Protein AF-A0A2K3KW25-F1 (afdb_monomer_lite)

Radius of gyration: 28.99 Å; chains: 1; bounding box: 48×34×95 Å

pLDDT: mean 79.65, std 17.99, range [38.91, 97.75]

Sequence (99 aa):
ADNPAAAGPSTRPKRTKMEKDVSKTKRETTKILEAMMQQNNLLMHIMLEQQNYRNWLCDHVCPLLNIPHPPTNPPPHIPEFPQPENDPSSDASSPTVSP

Secondary structure (DSSP, 8-state):
-----------PPPPPHHHHHHHHHHHHHHHHHHHHHHHHHHHHHHHHHHHHHHHHIIIIIHHHHTPPPPPP-PPPP-PPPPPPP---TTS--------

Organism: Trifolium pratense (NCBI:txid57577)

Foldseek 3Di:
DDDDDDPDPDPPPDDDPVRVVVVVVVVVVVVVLVVVLVVVVVVVVVLVVVVVVLVCCQVPVCVVVVHDRDDDDDRDDDDDRDDDDPDPPDPPPDPPDDD

Structure (mmCIF, N/CA/C/O backbone):
data_AF-A0A2K3KW25-F1
#
_entry.id   AF-A0A2K3KW25-F1
#
loop_
_atom_site.group_PDB
_atom_site.id
_atom_site.type_symbol
_atom_site.label_atom_id
_atom_site.label_alt_id
_atom_site.label_comp_id
_atom_site.label_asym_id
_atom_site.label_entity_id
_atom_site.label_seq_id
_atom_site.pdbx_PDB_ins_code
_atom_site.Cartn_x
_atom_site.Cartn_y
_atom_site.Cartn_z
_atom_site.occupancy
_atom_site.B_iso_or_equiv
_atom_site.auth_seq_id
_atom_site.auth_comp_id
_atom_site.auth_asym_id
_atom_site.auth_atom_id
_atom_site.pdbx_PDB_model_num
ATOM 1 N N . ALA A 1 1 ? -0.068 19.731 -67.913 1.00 38.91 1 ALA A N 1
ATOM 2 C CA . ALA A 1 1 ? 1.323 19.341 -67.628 1.00 38.91 1 ALA A CA 1
ATOM 3 C C . ALA A 1 1 ? 1.354 18.850 -66.191 1.00 38.91 1 ALA A C 1
ATOM 5 O O . ALA A 1 1 ? 1.474 19.656 -65.280 1.00 38.91 1 ALA A O 1
ATOM 6 N N . ASP A 1 2 ? 1.103 17.554 -66.012 1.00 42.53 2 ASP A N 1
ATOM 7 C CA . ASP A 1 2 ? 1.192 16.867 -64.722 1.00 42.53 2 ASP A CA 1
ATOM 8 C C . ASP A 1 2 ? 2.643 16.452 -64.487 1.00 42.53 2 ASP A C 1
ATOM 10 O O . ASP A 1 2 ? 3.271 15.892 -65.386 1.00 42.53 2 ASP A O 1
ATOM 14 N N . ASN A 1 3 ? 3.173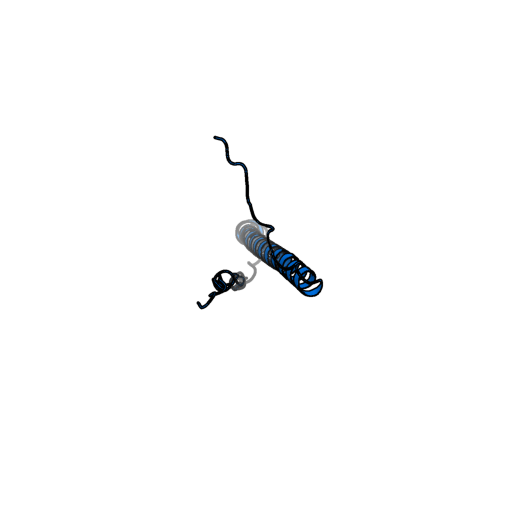 16.725 -63.296 1.00 46.66 3 ASN A N 1
ATOM 15 C CA . ASN A 1 3 ? 4.494 16.269 -62.878 1.00 46.66 3 ASN A CA 1
ATOM 16 C C . ASN A 1 3 ? 4.329 15.412 -61.610 1.00 46.66 3 ASN A C 1
ATOM 18 O O . ASN A 1 3 ? 3.968 15.960 -60.565 1.00 46.66 3 ASN A O 1
ATOM 22 N N . PRO A 1 4 ? 4.526 14.082 -61.674 1.00 56.84 4 PRO A N 1
ATOM 23 C CA . PRO A 1 4 ? 4.362 13.214 -60.522 1.00 56.84 4 PRO A CA 1
ATOM 24 C C . PRO A 1 4 ? 5.680 13.050 -59.750 1.00 56.84 4 PRO A C 1
ATOM 26 O O . PRO A 1 4 ? 6.735 12.825 -60.325 1.00 56.84 4 PRO A O 1
ATOM 29 N N . ALA A 1 5 ? 5.556 13.097 -58.423 1.00 57.16 5 ALA A N 1
ATOM 30 C CA . ALA A 1 5 ? 6.333 12.353 -57.428 1.00 57.16 5 ALA A CA 1
ATOM 31 C C . ALA A 1 5 ? 7.877 12.343 -57.512 1.00 57.16 5 ALA A C 1
ATOM 33 O O . ALA A 1 5 ? 8.486 11.613 -58.287 1.00 57.16 5 ALA A O 1
ATOM 34 N N . ALA A 1 6 ? 8.509 12.959 -56.509 1.00 45.25 6 ALA A N 1
ATOM 35 C CA . ALA A 1 6 ? 9.797 12.493 -55.996 1.00 45.25 6 ALA A CA 1
ATOM 36 C C . ALA A 1 6 ? 9.835 12.631 -54.465 1.00 45.25 6 ALA A C 1
ATOM 38 O O . ALA A 1 6 ? 10.477 13.518 -53.909 1.00 45.25 6 ALA A O 1
ATOM 39 N N . ALA A 1 7 ? 9.131 11.737 -53.766 1.00 56.47 7 ALA A N 1
ATOM 40 C CA . ALA A 1 7 ? 9.497 11.410 -52.393 1.00 56.47 7 ALA A CA 1
ATOM 41 C C . ALA A 1 7 ? 10.803 10.605 -52.468 1.00 56.47 7 ALA A C 1
ATOM 43 O O . ALA A 1 7 ? 10.797 9.430 -52.833 1.00 56.47 7 ALA A O 1
ATOM 44 N N . GLY A 1 8 ? 11.933 11.270 -52.220 1.00 52.91 8 GLY A N 1
ATOM 45 C CA . GLY A 1 8 ? 13.251 10.636 -52.218 1.00 52.91 8 GLY A CA 1
ATOM 46 C C . GLY A 1 8 ? 13.330 9.475 -51.213 1.00 52.91 8 GLY A C 1
ATOM 47 O O .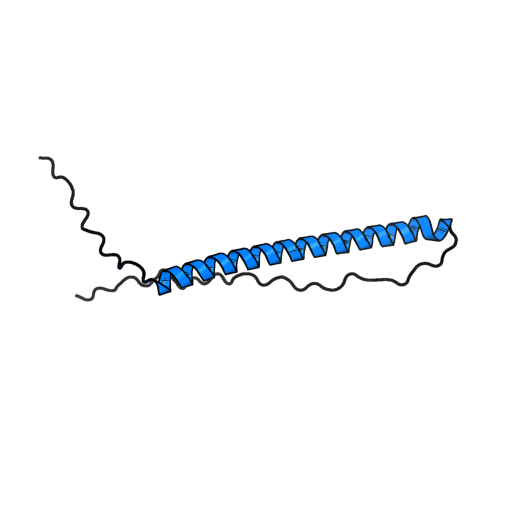 GLY A 1 8 ? 12.595 9.466 -50.219 1.00 52.91 8 GLY A O 1
ATOM 48 N N . PRO A 1 9 ? 14.203 8.477 -51.446 1.00 54.84 9 PRO A N 1
ATOM 49 C CA . PRO A 1 9 ? 14.329 7.324 -50.566 1.00 54.84 9 PRO A CA 1
ATOM 50 C C . PRO A 1 9 ? 14.706 7.784 -49.155 1.00 54.84 9 PRO A C 1
ATOM 52 O O . PRO A 1 9 ? 15.734 8.422 -48.947 1.00 54.84 9 PRO A O 1
ATOM 55 N N . SER A 1 10 ? 13.860 7.461 -48.175 1.00 56.50 10 SER A N 1
ATOM 56 C CA . SER A 1 10 ? 14.135 7.733 -46.765 1.00 56.50 10 SER A CA 1
ATOM 57 C C . SER A 1 10 ? 15.391 6.966 -46.337 1.00 56.50 10 SER A C 1
ATOM 59 O O . SER A 1 10 ? 15.371 5.745 -46.194 1.00 56.50 10 SER A O 1
ATOM 61 N N . THR A 1 11 ? 16.497 7.679 -46.131 1.00 58.66 11 THR A N 1
ATOM 62 C CA . THR A 1 11 ? 17.807 7.133 -45.737 1.00 58.66 11 THR A CA 1
ATOM 63 C C . THR A 1 11 ? 17.920 6.866 -44.235 1.00 58.66 11 THR A C 1
ATOM 65 O O . THR A 1 11 ? 19.023 6.865 -43.692 1.00 58.66 11 THR A O 1
ATOM 68 N N . ARG A 1 12 ? 16.809 6.628 -43.519 1.00 62.53 12 ARG A N 1
ATOM 69 C CA . ARG A 1 12 ? 16.877 6.353 -42.076 1.00 62.53 12 ARG A CA 1
ATOM 70 C C . ARG A 1 12 ? 17.700 5.072 -41.840 1.00 62.53 12 ARG A C 1
ATOM 72 O O . ARG A 1 12 ? 17.278 4.006 -42.302 1.00 62.53 12 ARG A O 1
ATOM 79 N N . PRO A 1 13 ? 18.832 5.133 -41.109 1.00 65.94 13 PRO A N 1
ATOM 80 C CA . PRO A 1 13 ? 19.626 3.949 -40.804 1.00 65.94 13 PRO A CA 1
ATOM 81 C C . PRO A 1 13 ? 18.762 2.887 -40.119 1.00 65.94 13 PRO A C 1
ATOM 83 O O . PRO A 1 13 ? 17.989 3.182 -39.202 1.00 65.94 13 PRO A O 1
ATOM 86 N N . LYS A 1 14 ? 18.857 1.635 -40.581 1.00 76.88 14 LYS A N 1
ATOM 87 C CA . LYS A 1 14 ? 18.155 0.517 -39.941 1.00 76.88 14 LYS A CA 1
ATOM 88 C C . LYS A 1 14 ? 18.710 0.362 -38.530 1.00 76.88 14 LYS A C 1
ATOM 90 O O . LYS A 1 14 ? 19.905 0.131 -38.377 1.00 76.88 14 LYS A O 1
ATOM 95 N N . ARG A 1 15 ? 17.832 0.444 -37.523 1.00 75.62 15 ARG A N 1
ATOM 96 C CA . ARG A 1 15 ? 18.233 0.278 -36.123 1.00 75.62 15 ARG A CA 1
ATOM 97 C C . ARG A 1 15 ? 19.036 -1.003 -35.922 1.00 75.62 15 ARG A C 1
ATOM 99 O O . ARG A 1 15 ? 18.615 -2.072 -36.391 1.00 75.62 15 ARG A O 1
ATOM 106 N N . THR A 1 16 ? 20.146 -0.893 -35.201 1.00 89.56 16 THR A N 1
ATOM 107 C CA . THR A 1 16 ? 21.006 -2.033 -34.875 1.00 89.56 16 THR A CA 1
ATOM 108 C C . THR A 1 16 ? 20.257 -3.030 -33.988 1.00 89.56 16 THR A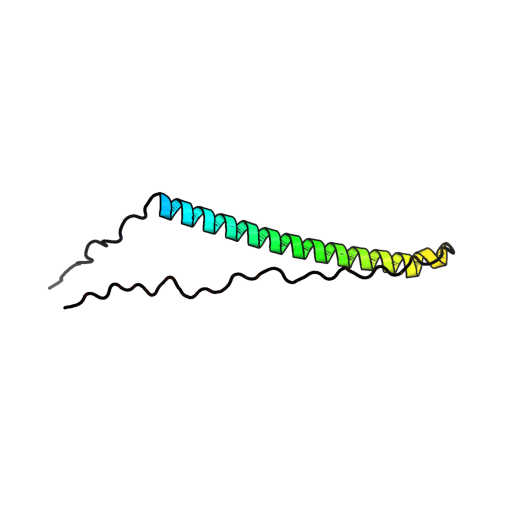 C 1
ATOM 110 O O . THR A 1 16 ? 19.247 -2.710 -33.352 1.00 89.56 16 THR A O 1
ATOM 113 N N . LYS A 1 17 ? 20.731 -4.279 -33.939 1.00 89.38 17 LYS A N 1
ATOM 114 C CA . LYS A 1 17 ? 20.163 -5.298 -33.045 1.00 89.38 17 LYS A CA 1
ATOM 115 C C . LYS A 1 17 ? 20.196 -4.832 -31.581 1.00 89.38 17 LYS A C 1
ATOM 117 O O . LYS A 1 17 ? 19.185 -4.945 -30.898 1.00 89.38 17 LYS A O 1
ATOM 122 N N . MET A 1 18 ? 21.300 -4.208 -31.169 1.00 93.12 18 MET A N 1
ATOM 123 C CA . MET A 1 18 ? 21.461 -3.616 -29.841 1.00 93.12 18 MET A CA 1
ATOM 124 C C . MET A 1 18 ? 20.423 -2.521 -29.561 1.00 93.12 18 MET A C 1
ATOM 126 O O . MET A 1 18 ? 19.761 -2.566 -28.532 1.00 93.12 18 MET A O 1
ATOM 130 N N . GLU A 1 19 ? 20.200 -1.583 -30.486 1.00 92.62 19 GLU A N 1
ATOM 131 C CA . GLU A 1 19 ? 19.187 -0.527 -30.312 1.00 92.62 19 GLU A CA 1
ATOM 132 C C . GLU A 1 19 ? 17.768 -1.092 -30.160 1.00 92.62 19 GLU A C 1
ATOM 134 O O . GLU A 1 19 ? 16.966 -0.582 -29.371 1.00 92.62 19 GLU A O 1
ATOM 139 N N . LYS A 1 20 ? 17.445 -2.159 -30.903 1.00 93.50 20 LYS A N 1
ATOM 140 C CA . LYS A 1 20 ? 16.157 -2.855 -30.774 1.00 93.50 20 LYS A CA 1
ATOM 141 C C . LYS A 1 20 ? 16.020 -3.523 -29.408 1.00 93.50 20 LYS A C 1
ATOM 143 O O . LYS A 1 20 ? 14.957 -3.418 -28.800 1.00 93.50 20 LYS A O 1
ATOM 148 N N . ASP A 1 21 ? 17.077 -4.175 -28.933 1.00 94.81 21 ASP A N 1
ATOM 149 C CA . ASP A 1 21 ? 17.073 -4.874 -27.648 1.00 94.81 21 ASP A CA 1
ATOM 150 C C . ASP A 1 21 ? 16.984 -3.883 -26.478 1.00 94.81 21 ASP A C 1
ATOM 152 O O . ASP A 1 21 ? 16.136 -4.058 -25.608 1.00 94.81 21 ASP A O 1
ATOM 156 N N . VAL A 1 22 ? 17.727 -2.771 -26.522 1.00 95.62 22 VAL A N 1
ATOM 157 C CA . VAL A 1 22 ? 17.606 -1.672 -25.547 1.00 95.62 22 VAL A CA 1
ATOM 158 C C . VAL A 1 22 ? 16.191 -1.091 -25.542 1.00 95.62 22 VAL A C 1
ATOM 160 O O . VAL A 1 22 ? 15.596 -0.919 -24.479 1.00 95.62 22 VAL A O 1
ATOM 163 N N . SER A 1 23 ? 15.605 -0.845 -26.720 1.00 92.62 23 SER A N 1
ATOM 164 C CA . SER A 1 23 ? 14.229 -0.332 -26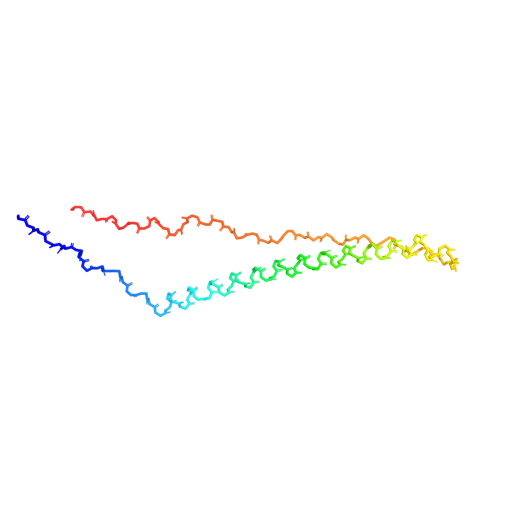.830 1.00 92.62 23 SER A CA 1
ATOM 165 C C . SER A 1 23 ? 13.198 -1.298 -26.238 1.00 92.62 23 SER A C 1
ATOM 167 O O . SER A 1 23 ? 12.219 -0.866 -25.625 1.00 92.62 23 SER A O 1
ATOM 169 N N . LYS A 1 24 ? 13.405 -2.608 -26.423 1.00 95.38 24 LYS A N 1
ATOM 170 C CA . LYS A 1 24 ? 12.552 -3.647 -25.840 1.00 95.38 24 LYS A CA 1
ATOM 171 C C . LYS A 1 24 ? 12.691 -3.666 -24.321 1.00 95.38 24 LYS A C 1
ATOM 173 O O . LYS A 1 24 ? 11.673 -3.601 -23.642 1.00 95.38 24 LYS A O 1
ATOM 178 N N . THR A 1 25 ? 13.917 -3.692 -23.799 1.00 96.06 25 THR A N 1
ATOM 179 C CA . THR A 1 25 ? 14.174 -3.663 -22.354 1.00 96.06 25 THR A CA 1
ATOM 180 C C . THR A 1 25 ? 13.551 -2.430 -21.712 1.00 96.06 25 THR A C 1
ATOM 182 O O . THR A 1 25 ? 12.807 -2.579 -20.753 1.00 96.06 25 THR A O 1
ATOM 185 N N . LYS A 1 26 ? 13.742 -1.235 -22.294 1.00 93.56 26 LYS A N 1
ATOM 186 C CA . LYS A 1 26 ? 13.114 0.004 -21.803 1.00 93.56 26 LYS A CA 1
ATOM 187 C C . LYS A 1 26 ? 11.596 -0.149 -21.675 1.00 93.56 26 LYS A C 1
ATOM 189 O O . LYS A 1 26 ? 11.038 0.183 -20.637 1.00 93.56 26 LYS A O 1
ATOM 194 N N . ARG A 1 27 ? 10.938 -0.693 -22.704 1.00 93.88 27 ARG A N 1
ATOM 195 C CA . ARG A 1 27 ? 9.483 -0.905 -22.704 1.00 93.88 27 ARG A CA 1
ATOM 196 C C . ARG A 1 27 ? 9.034 -1.880 -21.617 1.00 93.88 27 ARG A C 1
ATOM 198 O O . ARG A 1 27 ? 8.039 -1.612 -20.953 1.00 93.88 27 ARG A O 1
ATOM 205 N N . GLU A 1 28 ? 9.721 -3.008 -21.459 1.00 95.81 28 GLU A N 1
ATOM 206 C CA . GLU A 1 28 ? 9.357 -3.988 -20.430 1.00 95.81 28 GLU A CA 1
ATOM 207 C C . GLU A 1 28 ? 9.598 -3.436 -19.019 1.00 95.81 28 GLU A C 1
ATOM 209 O O . GLU A 1 28 ? 8.741 -3.598 -18.156 1.00 95.81 28 GLU A O 1
ATOM 214 N N . THR A 1 29 ? 10.687 -2.692 -18.800 1.00 94.81 29 THR A N 1
ATOM 215 C CA . THR A 1 29 ? 10.935 -2.005 -17.525 1.00 94.81 29 THR A CA 1
ATOM 216 C C . THR A 1 29 ? 9.832 -0.997 -17.199 1.00 94.81 29 THR A C 1
ATOM 218 O O . THR A 1 29 ? 9.359 -0.977 -16.066 1.00 94.81 29 THR A O 1
ATOM 221 N N . THR A 1 30 ? 9.362 -0.205 -18.172 1.00 90.31 30 THR A N 1
ATOM 222 C CA . THR A 1 30 ? 8.235 0.722 -17.959 1.00 90.31 30 THR A CA 1
ATOM 223 C C . THR A 1 30 ? 6.972 -0.011 -17.504 1.00 90.31 30 THR A C 1
ATOM 225 O O . THR A 1 30 ? 6.367 0.393 -16.517 1.00 90.31 30 THR A O 1
ATOM 228 N N . LYS A 1 31 ? 6.617 -1.133 -18.144 1.00 92.25 31 LYS A N 1
ATOM 229 C CA . LYS A 1 31 ? 5.454 -1.938 -17.729 1.00 92.25 31 LYS A CA 1
ATOM 230 C C . LYS A 1 31 ? 5.597 -2.488 -16.309 1.00 92.25 31 LYS A C 1
ATOM 232 O O . LYS A 1 31 ? 4.618 -2.544 -15.574 1.00 92.25 31 LYS A O 1
ATOM 237 N N . ILE A 1 32 ? 6.803 -2.915 -15.926 1.00 93.25 32 ILE A N 1
ATOM 238 C CA . ILE A 1 32 ? 7.067 -3.413 -14.569 1.00 93.25 32 ILE A CA 1
ATOM 239 C C . ILE A 1 32 ? 6.867 -2.289 -13.548 1.00 93.25 32 ILE A C 1
ATOM 241 O O . ILE A 1 32 ? 6.209 -2.510 -12.536 1.00 93.25 32 ILE A O 1
ATOM 245 N N . LEU A 1 33 ? 7.369 -1.082 -13.823 1.00 90.50 33 LEU A N 1
ATOM 246 C CA . LEU A 1 33 ? 7.176 0.073 -12.941 1.00 90.50 33 LEU A CA 1
ATOM 247 C C . LEU A 1 33 ? 5.693 0.444 -12.795 1.00 90.50 33 LEU A C 1
ATOM 249 O O . LEU A 1 33 ? 5.231 0.672 -11.679 1.00 90.50 33 LEU A O 1
ATOM 253 N N . GLU A 1 34 ? 4.929 0.435 -13.890 1.00 90.25 34 GLU A N 1
ATOM 254 C CA . GLU A 1 34 ? 3.476 0.650 -13.857 1.00 90.25 34 GLU A CA 1
ATOM 255 C C . GLU A 1 34 ? 2.763 -0.410 -13.002 1.00 90.25 34 GLU A C 1
ATOM 257 O O . GLU A 1 34 ? 1.925 -0.073 -12.164 1.00 90.25 34 GLU A O 1
ATOM 262 N N . ALA A 1 35 ? 3.128 -1.687 -13.161 1.00 91.62 35 ALA A N 1
ATOM 263 C CA . ALA A 1 35 ? 2.570 -2.777 -12.365 1.00 91.62 35 ALA A CA 1
ATOM 264 C C . ALA A 1 35 ? 2.917 -2.645 -10.871 1.00 91.62 35 ALA A C 1
ATOM 266 O O . ALA A 1 35 ? 2.060 -2.873 -10.017 1.00 91.62 35 ALA A O 1
ATOM 267 N N . MET A 1 36 ? 4.144 -2.228 -10.539 1.00 90.88 36 MET A N 1
ATOM 268 C CA . MET A 1 36 ? 4.555 -1.967 -9.155 1.00 90.88 36 MET A CA 1
ATOM 269 C C . MET A 1 36 ? 3.768 -0.806 -8.537 1.00 90.88 36 MET A C 1
ATOM 271 O O . MET A 1 36 ? 3.337 -0.900 -7.389 1.00 90.88 36 MET A O 1
ATOM 275 N N . MET A 1 37 ? 3.515 0.258 -9.301 1.00 88.31 37 MET A N 1
ATOM 276 C CA . MET A 1 37 ? 2.689 1.380 -8.850 1.00 88.31 37 MET A CA 1
ATOM 277 C C . MET A 1 37 ? 1.250 0.932 -8.549 1.00 88.31 37 MET A C 1
ATOM 279 O O . MET A 1 37 ? 0.699 1.265 -7.500 1.00 88.31 37 MET A O 1
ATOM 283 N N . GLN A 1 38 ? 0.655 0.115 -9.424 1.00 89.75 38 GLN A N 1
ATOM 284 C CA . GLN A 1 38 ? -0.671 -0.466 -9.191 1.00 89.75 38 GLN A CA 1
ATOM 285 C C . GLN A 1 38 ? -0.695 -1.370 -7.951 1.00 89.75 38 GLN A C 1
ATOM 287 O O . GLN A 1 38 ? -1.630 -1.293 -7.152 1.00 89.75 38 GLN A O 1
ATOM 292 N N . GLN A 1 39 ? 0.340 -2.193 -7.759 1.00 90.81 39 GLN A N 1
ATOM 293 C CA . GLN A 1 39 ? 0.457 -3.066 -6.592 1.00 90.81 39 GLN A CA 1
ATOM 294 C C . GLN A 1 39 ? 0.565 -2.267 -5.285 1.00 90.81 39 GLN A C 1
ATOM 296 O O . GLN A 1 39 ? -0.095 -2.616 -4.306 1.00 90.81 39 GLN A O 1
ATOM 301 N N . ASN A 1 40 ? 1.337 -1.178 -5.271 1.00 87.94 40 ASN A N 1
ATOM 302 C CA . ASN A 1 40 ? 1.439 -0.297 -4.107 1.00 87.94 40 ASN A CA 1
ATOM 303 C C . ASN A 1 40 ? 0.099 0.360 -3.760 1.00 87.94 40 ASN A C 1
ATOM 305 O O . ASN A 1 40 ? -0.274 0.400 -2.588 1.00 87.94 40 ASN A O 1
ATOM 309 N N . ASN A 1 41 ? -0.657 0.810 -4.765 1.00 87.12 41 ASN A N 1
ATOM 310 C CA . ASN A 1 41 ? -1.998 1.353 -4.546 1.00 87.12 41 ASN A CA 1
ATOM 311 C C . ASN A 1 41 ? -2.938 0.301 -3.946 1.00 87.12 41 ASN A C 1
ATOM 313 O O . ASN A 1 41 ? -3.642 0.580 -2.977 1.00 87.12 41 ASN A O 1
ATOM 317 N N . LEU A 1 42 ? -2.920 -0.928 -4.472 1.00 91.94 42 LEU A N 1
ATOM 318 C CA . LEU A 1 42 ? -3.723 -2.022 -3.926 1.00 91.94 42 LEU A CA 1
ATOM 319 C C . LEU A 1 42 ? -3.360 -2.311 -2.463 1.00 91.94 42 LEU A C 1
ATOM 321 O O . LEU A 1 42 ? -4.249 -2.466 -1.627 1.00 91.94 42 LEU A O 1
ATOM 325 N N . LEU A 1 43 ? -2.066 -2.345 -2.140 1.00 89.94 43 LEU A N 1
ATOM 326 C CA . LEU A 1 43 ? -1.607 -2.548 -0.770 1.00 89.94 43 LEU A CA 1
ATOM 327 C C . LEU A 1 43 ? -2.110 -1.435 0.161 1.00 89.94 43 LEU A C 1
ATOM 329 O O . LEU A 1 43 ? -2.602 -1.731 1.248 1.00 89.94 43 LEU A O 1
ATOM 333 N N . MET A 1 44 ? -2.059 -0.175 -0.282 1.00 88.00 44 MET A N 1
ATOM 334 C CA . MET A 1 44 ? -2.586 0.966 0.472 1.00 88.00 44 MET A CA 1
ATOM 335 C C . MET A 1 44 ? -4.092 0.829 0.742 1.00 88.00 44 MET A C 1
ATOM 337 O O . MET A 1 44 ? -4.535 1.059 1.869 1.00 88.00 44 MET A O 1
ATOM 341 N N . HIS A 1 45 ? -4.872 0.402 -0.256 1.00 90.38 45 HIS A N 1
ATOM 342 C CA . HIS A 1 45 ? -6.303 0.140 -0.086 1.00 90.38 45 HIS A CA 1
ATOM 343 C C . HIS A 1 45 ? -6.569 -0.96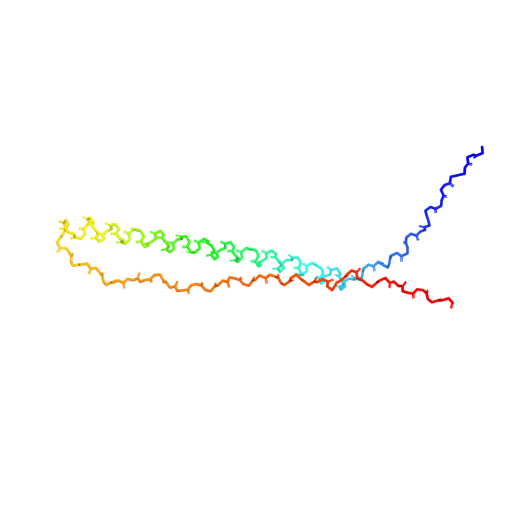3 0.939 1.00 90.38 45 HIS A C 1
ATOM 345 O O . HIS A 1 45 ? -7.348 -0.750 1.867 1.00 90.38 45 HIS A O 1
ATOM 351 N N . ILE A 1 46 ? -5.872 -2.098 0.831 1.00 92.75 46 ILE A N 1
ATOM 352 C CA . ILE A 1 46 ? -6.002 -3.210 1.783 1.00 92.75 46 ILE A CA 1
ATOM 353 C C . ILE A 1 46 ? -5.683 -2.729 3.199 1.00 92.75 46 ILE A C 1
ATOM 355 O O . ILE A 1 46 ? -6.425 -3.017 4.133 1.00 92.75 46 ILE A O 1
ATOM 359 N N . MET A 1 47 ? -4.606 -1.964 3.374 1.00 90.44 47 MET A N 1
ATOM 360 C CA . MET A 1 47 ? -4.234 -1.436 4.683 1.00 90.44 47 MET A CA 1
ATOM 361 C C . MET A 1 47 ? -5.323 -0.534 5.271 1.00 90.44 47 MET A C 1
ATOM 363 O O . MET A 1 47 ? -5.640 -0.665 6.451 1.00 90.44 47 MET A O 1
ATOM 367 N N . LEU A 1 48 ? -5.932 0.341 4.466 1.00 91.12 48 LEU A N 1
ATOM 368 C CA . LEU A 1 48 ? -7.035 1.191 4.915 1.00 91.12 48 LEU A CA 1
ATOM 369 C C . LEU A 1 48 ? -8.282 0.373 5.287 1.00 91.12 48 LEU A C 1
ATOM 371 O O . LEU A 1 48 ? -8.907 0.633 6.315 1.00 91.12 48 LEU A O 1
ATOM 375 N N . GLU A 1 49 ? -8.624 -0.643 4.495 1.00 94.19 49 GLU A N 1
ATOM 376 C CA . GLU A 1 49 ? -9.728 -1.557 4.802 1.00 94.19 49 GLU A CA 1
ATOM 377 C C . GLU A 1 49 ? -9.503 -2.290 6.128 1.00 94.19 49 GLU A C 1
ATOM 379 O O . GLU A 1 49 ? -10.405 -2.337 6.965 1.00 94.19 49 GLU A O 1
ATOM 384 N N . GLN A 1 50 ? -8.288 -2.792 6.370 1.00 93.19 50 GLN A N 1
ATOM 385 C CA . GLN A 1 50 ? -7.946 -3.440 7.639 1.00 93.19 50 GLN A CA 1
ATOM 386 C C . GLN A 1 50 ? -8.104 -2.494 8.833 1.00 93.19 50 GLN A C 1
ATOM 388 O O . GLN A 1 50 ? -8.590 -2.907 9.887 1.00 93.19 50 GLN A O 1
ATOM 393 N N . GLN A 1 51 ? -7.764 -1.214 8.670 1.00 92.56 51 GLN A N 1
ATOM 394 C CA . GLN A 1 51 ? -7.978 -0.212 9.715 1.00 92.56 51 GLN A CA 1
ATOM 395 C C . GLN A 1 51 ? -9.465 0.010 9.996 1.00 92.56 51 GLN A C 1
ATOM 397 O O . GLN A 1 51 ? -9.858 0.080 11.160 1.00 92.56 51 GLN A O 1
ATOM 402 N N . ASN A 1 52 ? -10.303 0.048 8.957 1.00 94.12 52 ASN A N 1
ATOM 403 C CA . ASN A 1 52 ? -11.752 0.153 9.119 1.00 94.12 52 ASN A CA 1
ATOM 404 C C . ASN A 1 52 ? -12.332 -1.063 9.851 1.00 94.12 52 ASN A C 1
ATOM 406 O O . ASN A 1 52 ? -13.103 -0.888 10.795 1.00 94.12 52 ASN A O 1
ATOM 410 N N . TYR A 1 53 ? -11.924 -2.282 9.482 1.00 95.31 53 TYR A N 1
ATOM 411 C CA . TYR A 1 53 ? -12.357 -3.495 10.182 1.00 95.31 53 TYR A CA 1
ATOM 412 C C . TYR A 1 53 ? -11.919 -3.499 11.643 1.00 95.31 53 TYR A C 1
ATOM 414 O O . TYR A 1 53 ? -12.723 -3.789 12.530 1.00 95.31 53 TYR A O 1
ATOM 422 N N . ARG A 1 54 ? -10.662 -3.130 11.910 1.00 94.94 54 ARG A N 1
ATOM 423 C CA . ARG A 1 54 ? -10.140 -3.028 13.273 1.00 94.94 54 ARG A CA 1
ATOM 424 C C . ARG A 1 54 ? -10.954 -2.032 14.099 1.00 94.94 54 ARG A C 1
ATOM 426 O O . ARG A 1 54 ? -11.323 -2.363 15.222 1.00 94.94 54 ARG A O 1
ATOM 433 N N . ASN A 1 55 ? -11.245 -0.850 13.557 1.00 94.62 55 ASN A N 1
ATOM 434 C CA . ASN A 1 55 ? -12.040 0.167 14.249 1.00 94.62 55 ASN A CA 1
ATOM 435 C C . ASN A 1 55 ? -13.458 -0.336 14.523 1.00 94.62 55 ASN A C 1
ATOM 437 O O . ASN A 1 55 ? -13.911 -0.283 15.660 1.00 94.62 55 ASN A O 1
ATOM 441 N N . TRP A 1 56 ? -14.114 -0.935 13.527 1.00 96.38 56 TRP A N 1
ATOM 442 C CA . TRP A 1 56 ? -15.450 -1.493 13.705 1.00 96.38 56 TRP A CA 1
ATOM 443 C C . TRP A 1 56 ? -15.498 -2.559 14.810 1.00 96.38 56 TRP A C 1
ATOM 445 O O . TRP A 1 56 ? -16.388 -2.516 15.660 1.00 96.38 56 TRP A O 1
ATOM 455 N N . LEU A 1 57 ? -14.518 -3.472 14.844 1.00 96.38 57 LEU A N 1
ATOM 456 C CA . LEU A 1 57 ? -14.391 -4.478 15.903 1.00 96.38 57 LEU A CA 1
ATOM 457 C C . LEU A 1 57 ? -14.184 -3.835 17.281 1.00 96.38 57 LEU A C 1
ATOM 459 O O . LEU A 1 57 ? -14.841 -4.242 18.239 1.00 96.38 57 LEU A O 1
ATOM 463 N N . CYS A 1 58 ? -13.311 -2.827 17.380 1.00 95.56 58 CYS A N 1
ATOM 464 C CA . CYS A 1 58 ? -13.090 -2.100 18.632 1.00 95.56 58 CYS A CA 1
ATOM 465 C C . CYS A 1 58 ? -14.364 -1.400 19.114 1.00 95.56 58 CYS A C 1
ATOM 467 O O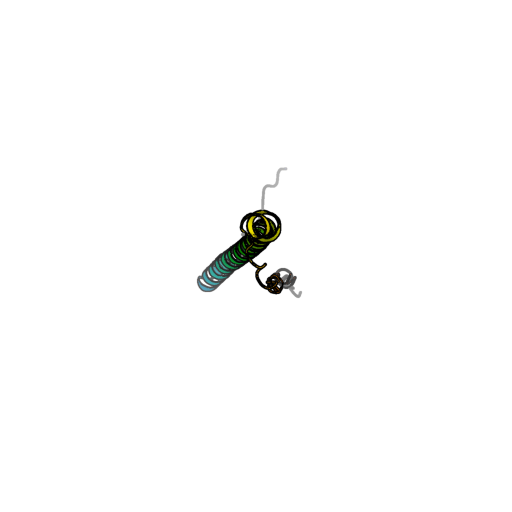 . CYS A 1 58 ? -14.667 -1.455 20.297 1.00 95.56 58 CYS A O 1
ATOM 469 N N . ASP A 1 59 ? -15.118 -0.774 18.213 1.00 95.81 59 ASP A N 1
ATOM 470 C CA . ASP A 1 59 ? -16.256 0.067 18.586 1.00 95.81 59 ASP A CA 1
ATOM 471 C C . ASP A 1 59 ? -17.526 -0.744 18.880 1.00 95.81 59 ASP A C 1
ATOM 473 O O . ASP A 1 59 ? -18.346 -0.335 19.700 1.00 95.81 59 ASP A O 1
ATOM 477 N N . HIS A 1 60 ? -17.699 -1.901 18.230 1.00 96.75 60 HIS A N 1
ATOM 478 C CA . HIS A 1 60 ? -18.949 -2.669 18.300 1.00 96.75 60 HIS A CA 1
ATOM 479 C C . HIS A 1 60 ? -18.792 -4.020 18.998 1.00 96.75 60 HIS A C 1
ATOM 481 O O . HIS A 1 60 ? -19.675 -4.431 19.750 1.00 96.75 60 HIS A O 1
ATOM 487 N N . VAL A 1 61 ? -17.687 -4.732 18.762 1.00 96.81 61 VAL A N 1
ATOM 488 C CA . VAL A 1 61 ? -17.512 -6.104 19.265 1.00 96.81 61 VAL A CA 1
ATOM 489 C C . VAL A 1 61 ? -16.867 -6.114 20.645 1.00 96.81 61 VAL A C 1
ATOM 491 O O . VAL A 1 61 ? -17.344 -6.826 21.530 1.00 96.81 61 VAL A O 1
ATOM 494 N N . CYS A 1 62 ? -15.818 -5.316 20.863 1.00 97.06 62 CYS A N 1
ATOM 495 C CA . CYS A 1 62 ? -15.135 -5.268 22.157 1.00 97.06 62 CYS A CA 1
ATOM 496 C C . CYS A 1 62 ? -16.075 -4.901 23.325 1.00 97.06 62 CYS A C 1
ATOM 498 O O . CYS A 1 62 ? -16.053 -5.635 24.316 1.00 97.06 62 CYS A O 1
ATOM 500 N N . PRO A 1 63 ? -16.952 -3.877 23.230 1.00 96.81 63 PRO A N 1
ATOM 501 C CA . PRO A 1 63 ? -17.884 -3.545 24.307 1.00 96.81 63 PRO A CA 1
ATOM 502 C C . PRO A 1 63 ? -18.917 -4.647 24.551 1.00 96.81 63 PRO A C 1
ATOM 504 O O . PRO A 1 63 ? -19.234 -4.949 25.698 1.00 96.81 63 PRO A O 1
ATOM 507 N N . LEU A 1 64 ? -19.407 -5.288 23.482 1.00 97.75 64 LEU A N 1
ATOM 508 C CA . LEU A 1 64 ? -20.408 -6.354 23.573 1.00 97.75 64 LEU A CA 1
ATOM 509 C C . LEU A 1 64 ? -19.874 -7.588 24.313 1.00 97.75 64 LEU A C 1
ATOM 511 O O . LEU A 1 64 ? -20.612 -8.239 25.049 1.00 97.75 64 LEU A O 1
ATOM 515 N N . LEU A 1 65 ? -18.593 -7.904 24.117 1.00 97.56 65 LEU A N 1
ATOM 516 C CA . LEU A 1 65 ? -17.929 -9.056 24.731 1.00 97.56 65 LEU A CA 1
ATOM 517 C C . LEU A 1 65 ? -17.123 -8.693 25.988 1.00 97.56 65 LEU A C 1
ATOM 519 O O . LEU A 1 65 ? -16.476 -9.564 26.567 1.00 97.56 65 LEU A O 1
ATOM 523 N N . ASN A 1 66 ? -17.151 -7.425 26.406 1.00 96.38 66 ASN A N 1
ATOM 524 C CA . ASN A 1 66 ? -16.378 -6.889 27.527 1.00 96.38 66 ASN A CA 1
ATOM 525 C C . ASN A 1 66 ? -14.858 -7.169 27.411 1.00 96.38 66 ASN A C 1
ATOM 527 O O . ASN A 1 66 ? -14.185 -7.475 28.397 1.00 96.38 66 ASN A O 1
ATOM 531 N N . ILE A 1 67 ? -14.326 -7.089 26.185 1.00 96.38 67 ILE A N 1
ATOM 532 C CA . ILE A 1 67 ? -12.909 -7.300 25.850 1.00 96.38 67 ILE A CA 1
ATOM 533 C C . ILE A 1 67 ? -12.191 -5.940 25.867 1.00 96.38 67 ILE A C 1
ATOM 535 O O . ILE A 1 67 ? -12.714 -4.977 25.300 1.00 96.38 67 ILE A O 1
ATOM 539 N N . PRO A 1 68 ? -10.987 -5.824 26.461 1.00 95.06 68 PRO A N 1
ATOM 540 C CA . PRO A 1 68 ? -10.226 -4.579 26.422 1.00 95.06 68 PRO A CA 1
ATOM 541 C C . PRO A 1 68 ? -9.860 -4.194 24.984 1.00 95.06 68 PRO A C 1
ATOM 543 O O . PRO A 1 68 ? -9.511 -5.046 24.165 1.00 95.06 68 PRO A O 1
ATOM 546 N N . HIS A 1 69 ? -9.906 -2.897 24.681 1.00 93.44 69 HIS A N 1
ATOM 547 C CA . HIS A 1 69 ? -9.566 -2.414 23.346 1.00 93.44 69 HIS A CA 1
ATOM 548 C C . HIS A 1 69 ? -8.080 -2.666 23.045 1.00 93.44 69 HIS A C 1
ATOM 550 O O . HIS A 1 69 ? -7.224 -2.387 23.892 1.00 93.44 69 HIS A O 1
ATOM 556 N N . PRO A 1 70 ? -7.741 -3.164 21.845 1.00 92.00 70 PRO A N 1
ATOM 557 C CA . PRO A 1 70 ? -6.352 -3.352 21.461 1.00 92.00 70 PRO A CA 1
ATOM 558 C C . PRO A 1 70 ? -5.614 -2.003 21.332 1.00 92.00 70 PRO A C 1
ATOM 560 O O . PRO A 1 70 ? -6.231 -0.999 20.954 1.00 92.00 70 PRO A O 1
ATOM 563 N N . PRO A 1 71 ? -4.284 -1.968 21.552 1.00 92.25 71 PRO A N 1
ATOM 564 C CA . PRO A 1 71 ? -3.472 -0.760 21.393 1.00 92.25 71 PRO A CA 1
ATOM 565 C C . PRO A 1 71 ? -3.567 -0.179 19.985 1.00 92.25 71 PRO A C 1
ATOM 567 O O . PRO A 1 71 ? -3.599 -0.938 19.012 1.00 92.25 71 PRO A O 1
ATOM 570 N N . THR A 1 72 ? -3.575 1.150 19.868 1.00 87.94 72 THR A N 1
ATOM 571 C CA . THR A 1 72 ? -3.627 1.854 18.580 1.00 87.94 72 THR A CA 1
ATOM 572 C C . THR A 1 72 ? -2.541 1.353 17.632 1.00 87.94 72 THR A C 1
ATOM 574 O O . THR A 1 72 ? -1.362 1.353 17.974 1.00 87.94 72 THR A O 1
ATOM 577 N N . ASN A 1 73 ? -2.949 0.962 16.426 1.00 85.69 73 ASN A N 1
ATOM 578 C CA . ASN A 1 73 ? -2.054 0.566 15.346 1.00 85.69 73 ASN A CA 1
ATOM 579 C C . ASN A 1 73 ? -2.197 1.587 14.210 1.00 85.69 73 ASN A C 1
ATOM 581 O O . ASN A 1 73 ? -3.142 1.467 13.429 1.00 85.69 73 ASN A O 1
ATOM 585 N N . PRO A 1 74 ? -1.373 2.648 14.154 1.00 85.19 74 PRO A N 1
ATOM 586 C CA . PRO A 1 74 ? -1.464 3.618 13.072 1.00 85.19 74 PRO A CA 1
ATOM 587 C C . PRO A 1 74 ? -1.020 2.984 11.743 1.00 85.19 74 PRO A C 1
ATOM 589 O O . PRO A 1 74 ? -0.135 2.125 11.744 1.00 85.19 74 PRO A O 1
ATOM 592 N N . PRO A 1 75 ? -1.586 3.408 10.599 1.00 81.56 75 PRO A N 1
ATOM 593 C CA . PRO A 1 75 ? -1.072 2.998 9.299 1.00 81.56 75 PRO A CA 1
ATOM 594 C C . PRO A 1 75 ? 0.406 3.410 9.168 1.00 81.56 75 PRO A C 1
ATOM 596 O O . PRO A 1 75 ? 0.746 4.541 9.529 1.00 81.56 75 PRO A O 1
ATOM 599 N N . PRO A 1 76 ? 1.297 2.542 8.662 1.00 81.50 76 PRO A N 1
ATOM 600 C CA . PRO A 1 76 ? 2.672 2.932 8.393 1.00 81.50 76 PRO A CA 1
ATOM 601 C C . PRO A 1 76 ? 2.722 3.979 7.273 1.00 81.50 76 PRO A C 1
ATOM 603 O O . PRO A 1 76 ? 1.898 3.977 6.357 1.00 81.50 76 PRO A O 1
ATOM 606 N N . HIS A 1 77 ? 3.706 4.875 7.347 1.00 80.06 77 HIS A N 1
ATOM 607 C CA . HIS A 1 77 ? 3.951 5.874 6.311 1.00 80.06 77 HIS A CA 1
ATOM 608 C C . HIS A 1 77 ? 4.437 5.197 5.024 1.00 80.06 77 HIS A C 1
ATOM 610 O O . HIS A 1 77 ? 5.442 4.483 5.042 1.00 80.06 77 HIS A O 1
ATOM 616 N N . ILE A 1 78 ? 3.755 5.456 3.907 1.00 72.25 78 ILE A N 1
ATOM 617 C CA . ILE A 1 78 ? 4.131 4.938 2.590 1.00 72.25 78 ILE A CA 1
ATOM 618 C C . ILE A 1 78 ? 4.741 6.095 1.786 1.00 72.25 78 ILE A C 1
ATOM 620 O O . ILE A 1 78 ? 4.031 7.063 1.513 1.00 72.25 78 ILE A O 1
ATOM 624 N N . PRO A 1 79 ? 6.037 6.043 1.427 1.00 78.06 79 PRO A N 1
ATOM 625 C CA . PRO A 1 79 ? 6.628 7.037 0.539 1.00 78.06 79 PRO A CA 1
ATOM 626 C C . PRO A 1 79 ? 5.991 6.963 -0.854 1.00 78.06 79 PRO A C 1
ATOM 628 O O . PRO A 1 79 ? 5.609 5.888 -1.318 1.00 78.06 79 PRO A O 1
ATOM 631 N N . GLU A 1 80 ? 5.890 8.109 -1.523 1.00 78.25 80 GLU A N 1
ATOM 632 C CA . GLU A 1 80 ? 5.349 8.180 -2.880 1.00 78.25 80 GLU A CA 1
ATOM 633 C C . GLU A 1 80 ? 6.227 7.384 -3.858 1.00 78.25 80 GLU A C 1
ATOM 635 O O . GLU A 1 80 ? 7.457 7.362 -3.745 1.00 78.25 80 GLU A O 1
ATOM 640 N N . PHE A 1 81 ? 5.592 6.682 -4.800 1.00 77.19 81 PHE A N 1
ATOM 641 C CA . PHE A 1 81 ? 6.332 5.890 -5.776 1.00 77.19 81 PHE A CA 1
ATOM 642 C C . PHE A 1 81 ? 7.087 6.818 -6.742 1.00 77.19 81 PHE A C 1
ATOM 644 O O . PHE A 1 81 ? 6.518 7.830 -7.159 1.00 77.19 81 PHE A O 1
ATOM 651 N N . PRO A 1 82 ? 8.333 6.494 -7.136 1.00 76.25 82 PRO A N 1
ATOM 652 C CA . PRO A 1 82 ? 9.097 7.330 -8.055 1.00 76.25 82 PRO A CA 1
ATOM 653 C C . PRO A 1 82 ? 8.333 7.562 -9.361 1.00 76.25 82 PRO A C 1
ATOM 655 O O . PRO A 1 82 ? 7.920 6.606 -10.022 1.00 76.25 82 PRO A O 1
ATOM 658 N N . GLN A 1 83 ? 8.163 8.827 -9.747 1.00 73.44 83 GLN A N 1
ATOM 659 C CA . GLN A 1 83 ? 7.622 9.169 -11.058 1.00 73.44 83 GLN A CA 1
ATOM 660 C C . GLN A 1 83 ? 8.752 9.205 -12.094 1.00 73.44 83 GLN A C 1
ATOM 662 O O . GLN A 1 83 ? 9.845 9.676 -11.776 1.00 73.44 83 GLN A O 1
ATOM 667 N N . PRO A 1 84 ? 8.525 8.717 -13.329 1.00 69.50 84 PRO A N 1
ATOM 668 C CA . PRO A 1 84 ? 9.498 8.866 -14.399 1.00 69.50 84 PRO A CA 1
ATOM 669 C C . PRO A 1 84 ? 9.781 10.347 -14.640 1.00 69.50 84 PRO A C 1
ATOM 671 O O . PRO A 1 84 ? 8.859 11.148 -14.795 1.00 69.50 84 PRO A O 1
ATOM 674 N N . GLU A 1 85 ? 11.055 10.706 -14.706 1.00 69.75 85 GLU A N 1
ATOM 675 C CA . GLU A 1 85 ? 11.464 12.063 -15.044 1.00 69.75 85 GLU A CA 1
ATOM 676 C C . GLU A 1 85 ? 11.112 12.298 -16.518 1.00 69.75 85 GLU A C 1
ATOM 678 O O . GLU A 1 85 ? 11.478 11.503 -17.391 1.00 69.75 85 GLU A O 1
ATOM 683 N N . ASN A 1 86 ? 10.343 13.351 -16.810 1.00 53.53 86 ASN A N 1
ATOM 684 C CA . ASN A 1 86 ? 10.103 13.783 -18.185 1.00 53.53 86 ASN A CA 1
ATOM 685 C C . ASN A 1 86 ? 11.427 14.313 -18.736 1.00 53.53 86 ASN A C 1
ATOM 687 O O . ASN A 1 86 ? 11.698 15.503 -18.637 1.00 53.53 86 ASN A O 1
ATOM 691 N N . ASP A 1 87 ? 12.257 13.431 -19.281 1.00 47.81 87 ASP A N 1
ATOM 692 C CA . ASP A 1 87 ? 13.494 13.799 -19.955 1.00 47.81 87 ASP A CA 1
ATOM 693 C C . ASP A 1 87 ? 13.138 14.367 -21.345 1.00 47.81 87 ASP A C 1
ATOM 695 O O . ASP A 1 87 ? 12.715 13.607 -22.225 1.00 47.81 87 ASP A O 1
ATOM 699 N N . PRO A 1 88 ? 13.285 15.682 -21.610 1.00 50.97 88 PRO A N 1
ATOM 700 C CA . PRO A 1 88 ? 13.044 16.238 -22.943 1.00 50.97 88 PRO A CA 1
ATOM 701 C C . PRO A 1 88 ? 14.191 15.914 -23.924 1.00 50.97 88 PRO A C 1
ATOM 703 O O . PRO A 1 88 ? 14.165 16.315 -25.088 1.00 50.97 88 PRO A O 1
ATOM 706 N N . SER A 1 89 ? 15.219 15.189 -23.477 1.00 55.62 89 SER A N 1
ATOM 707 C CA . SER A 1 89 ? 16.478 15.005 -24.196 1.00 55.62 89 SER A CA 1
ATOM 708 C C . SER A 1 89 ? 16.499 13.732 -25.049 1.00 55.62 89 SER A C 1
ATOM 710 O O . SER A 1 89 ? 17.211 12.772 -24.753 1.00 55.62 89 SER A O 1
ATOM 712 N N . SER A 1 90 ? 15.706 13.672 -26.125 1.00 53.56 90 SER A N 1
ATOM 713 C CA . SER A 1 90 ? 15.907 12.634 -27.160 1.00 53.56 90 SER A CA 1
ATOM 714 C C . SER A 1 90 ? 15.468 12.984 -28.587 1.00 53.56 90 SER A C 1
ATOM 716 O O . SER A 1 90 ? 15.675 12.148 -29.462 1.00 53.56 90 SER A O 1
ATOM 718 N N . ASP A 1 91 ? 14.929 14.178 -28.872 1.00 51.69 91 ASP A N 1
ATOM 719 C CA . ASP A 1 91 ? 14.407 14.479 -30.225 1.00 51.69 91 ASP A CA 1
ATOM 720 C C . ASP A 1 91 ? 14.992 15.734 -30.905 1.00 51.69 91 ASP A C 1
ATOM 722 O O . ASP A 1 91 ? 14.462 16.202 -31.906 1.00 51.69 91 ASP A O 1
ATOM 726 N N . ALA A 1 92 ? 16.111 16.278 -30.409 1.00 49.47 92 ALA A N 1
ATOM 727 C CA . ALA A 1 92 ? 16.729 17.488 -30.977 1.00 49.47 92 ALA A CA 1
ATOM 728 C C . ALA A 1 92 ? 18.083 17.266 -31.679 1.00 49.47 92 ALA A C 1
ATOM 730 O O . ALA A 1 92 ? 18.781 18.232 -31.981 1.00 49.47 92 ALA A O 1
ATOM 731 N N . SER A 1 93 ? 18.471 16.027 -31.997 1.00 53.34 93 SER A N 1
ATOM 732 C CA . SER A 1 93 ? 19.600 15.794 -32.913 1.00 53.34 93 SER A CA 1
ATOM 733 C C . SER A 1 93 ? 19.131 15.882 -34.367 1.00 53.34 93 SER A C 1
ATOM 735 O O . SER A 1 93 ? 19.145 14.900 -35.107 1.00 53.34 93 SER A O 1
ATOM 737 N N . SER A 1 94 ? 18.706 17.075 -34.781 1.00 55.03 94 SER A N 1
ATOM 738 C CA . SER A 1 94 ? 18.653 17.420 -36.202 1.00 55.03 94 SER A CA 1
ATOM 739 C C . SER A 1 94 ? 20.087 17.438 -36.738 1.00 55.03 94 SER A C 1
ATOM 741 O O . SER A 1 94 ? 20.948 18.059 -36.110 1.00 55.03 94 SER A O 1
ATOM 743 N N . PRO A 1 95 ? 20.400 16.779 -37.867 1.00 55.53 95 PRO A N 1
ATOM 744 C CA . PRO A 1 95 ? 21.724 16.898 -38.447 1.00 55.53 95 PRO A CA 1
ATOM 745 C C . PRO A 1 95 ? 21.869 18.320 -38.993 1.00 55.53 95 PRO A C 1
ATOM 747 O O . PRO A 1 95 ? 21.194 18.700 -39.949 1.00 55.53 95 PRO A O 1
ATOM 750 N N . THR A 1 96 ? 22.747 19.116 -38.388 1.00 46.62 96 THR A N 1
ATOM 751 C CA . THR A 1 96 ? 23.231 20.344 -39.016 1.00 46.62 96 THR A CA 1
ATOM 752 C C . THR A 1 96 ? 24.064 19.929 -40.223 1.00 46.62 96 THR A C 1
ATOM 754 O O . THR A 1 96 ? 25.179 19.435 -40.074 1.00 46.62 96 THR A O 1
ATOM 757 N N . VAL A 1 97 ? 23.514 20.089 -41.425 1.00 50.66 97 VAL A N 1
ATOM 758 C CA . VAL A 1 97 ? 24.312 20.071 -42.652 1.00 50.66 97 VAL A CA 1
ATOM 759 C C . VAL A 1 97 ? 24.937 21.458 -42.771 1.00 50.66 97 VAL A C 1
ATOM 761 O O . VAL A 1 97 ? 24.231 22.437 -43.006 1.00 50.66 97 VAL A O 1
ATOM 764 N N . SER A 1 98 ? 26.242 21.556 -42.523 1.00 46.75 98 SER A N 1
ATOM 765 C CA . SER A 1 98 ? 27.017 22.767 -42.813 1.00 46.75 98 SER A CA 1
ATOM 766 C C . SER A 1 98 ? 27.226 22.918 -44.333 1.00 46.75 98 SER A C 1
ATOM 768 O O . SER A 1 98 ? 27.319 21.890 -45.009 1.00 46.75 98 SER A O 1
ATOM 770 N N . PRO A 1 99 ? 27.254 24.160 -44.861 1.00 51.22 99 PRO A N 1
ATOM 771 C CA . PRO A 1 99 ? 27.397 24.457 -46.290 1.00 51.22 99 PRO A CA 1
ATOM 772 C C . PRO A 1 99 ? 28.788 24.145 -46.854 1.00 51.22 99 PRO A C 1
ATOM 774 O O . PRO A 1 99 ? 29.760 24.114 -46.064 1.00 51.22 99 PRO A O 1
#